Protein AF-A0A6N1VHS7-F1 (afdb_monomer)

Solvent-accessible surface area (backbone atoms only — not comparable to full-atom values): 5581 Å² total; per-residue (Å²): 141,78,91,75,74,87,81,76,72,81,67,92,68,83,72,74,95,64,78,61,54,28,42,49,56,40,58,76,66,54,41,46,41,32,36,35,24,69,90,75,68,48,73,44,79,53,60,60,64,67,44,27,76,72,66,37,51,81,39,35,47,50,66,48,29,69,68,37,56,40,90,86,81,65,47,51,62,32,49,71,46,79,45,72,68,72,76,82,128

Foldseek 3Di:
DDDDDPPPPPDPDDDDDDQFDFLQVLVVQVKWKWKAAPVPRDIDTDDSVVVCVVPNRRDGVNVVLQVDADPPPRDSRIDMDIGGPPDDD

Sequence (89 aa):
MRNRFPTETPTEKLPETDDGNTIRELIAMRHTVTAVCAPCNHHEILDLDGLMERYGHDMPLRRIALRLRCTKCGARDCGVIVTPQTRPF

Mean predicted aligned error: 11.14 Å

Secondary structure (DSSP, 8-state):
------------------TT-BHHHHHHTTPEEEEEETTT--EEEE-HHHHHHHH-TT-BHHHHHHH---TTT--S-EEEEEE------

Structure (mmCIF, N/CA/C/O backbone):
data_AF-A0A6N1VHS7-F1
#
_entry.id   AF-A0A6N1VHS7-F1
#
loop_
_atom_site.group_PDB
_atom_site.id
_atom_site.type_symbol
_atom_site.label_atom_id
_atom_site.label_alt_id
_atom_site.label_comp_id
_atom_site.label_asym_id
_atom_site.label_en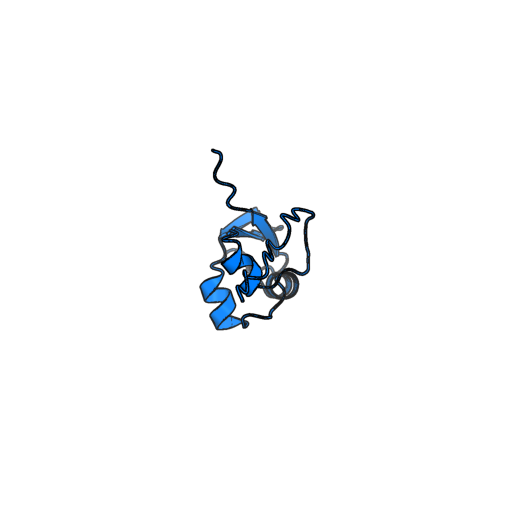tity_id
_atom_site.label_seq_id
_atom_site.pdbx_PDB_ins_code
_atom_site.Cartn_x
_atom_site.Cartn_y
_atom_site.Cartn_z
_atom_site.occupancy
_atom_site.B_iso_or_equiv
_atom_site.auth_seq_id
_atom_site.auth_comp_id
_atom_site.auth_asym_id
_atom_site.auth_atom_id
_atom_site.pdbx_PDB_model_num
ATOM 1 N N . MET A 1 1 ? 17.252 -26.646 -39.553 1.00 52.69 1 MET A N 1
ATOM 2 C CA . MET A 1 1 ? 17.448 -26.967 -38.122 1.00 52.69 1 MET A CA 1
ATOM 3 C C . MET A 1 1 ? 18.198 -25.824 -37.465 1.00 52.69 1 MET A C 1
ATOM 5 O O . MET A 1 1 ? 19.329 -25.586 -37.872 1.00 52.69 1 MET A O 1
ATOM 9 N N . ARG A 1 2 ? 17.555 -25.110 -36.531 1.00 52.22 2 ARG A N 1
ATOM 10 C CA . ARG A 1 2 ? 18.129 -24.328 -35.414 1.00 52.22 2 ARG A CA 1
ATOM 11 C C . ARG A 1 2 ? 17.024 -23.414 -34.880 1.00 52.22 2 ARG A C 1
ATOM 13 O O . ARG A 1 2 ? 16.900 -22.268 -35.295 1.00 52.22 2 ARG A O 1
ATOM 20 N N . ASN A 1 3 ? 16.205 -23.968 -33.989 1.00 48.78 3 ASN A N 1
ATOM 21 C CA . ASN A 1 3 ? 15.330 -23.192 -33.120 1.00 48.78 3 ASN A CA 1
ATOM 22 C C . ASN A 1 3 ? 16.206 -22.206 -32.344 1.00 48.78 3 ASN A C 1
ATOM 24 O O . ASN A 1 3 ? 17.136 -22.624 -31.652 1.00 48.78 3 ASN A O 1
ATOM 28 N N . ARG A 1 4 ? 15.927 -20.911 -32.467 1.00 45.00 4 ARG A N 1
ATOM 29 C CA . ARG A 1 4 ? 16.509 -19.888 -31.605 1.00 45.00 4 ARG A CA 1
ATOM 30 C C . ARG A 1 4 ? 15.338 -19.219 -30.899 1.00 45.00 4 ARG A C 1
ATOM 32 O O . ARG A 1 4 ? 14.541 -18.552 -31.540 1.00 45.00 4 ARG A O 1
ATOM 39 N N . PHE A 1 5 ? 15.215 -19.600 -29.631 1.00 48.28 5 PHE A N 1
ATOM 40 C CA . PHE A 1 5 ? 14.483 -19.011 -28.513 1.00 48.28 5 PHE A CA 1
ATOM 41 C C . PHE A 1 5 ? 13.614 -17.783 -28.828 1.00 48.28 5 PHE A C 1
ATOM 43 O O . PHE A 1 5 ? 14.138 -16.822 -29.394 1.00 48.28 5 PHE A O 1
ATOM 50 N N . PRO A 1 6 ? 12.336 -17.755 -28.400 1.00 43.34 6 PRO A N 1
ATOM 51 C CA . PRO A 1 6 ? 11.595 -16.505 -28.373 1.00 43.34 6 PRO A CA 1
ATOM 52 C C . PRO A 1 6 ? 12.355 -15.530 -27.467 1.00 43.34 6 PRO A C 1
ATOM 54 O O . PRO A 1 6 ? 12.496 -15.748 -26.267 1.00 43.34 6 PRO A O 1
ATOM 57 N N . THR A 1 7 ? 12.901 -14.467 -28.053 1.00 42.88 7 THR A N 1
ATOM 58 C CA . THR A 1 7 ? 13.310 -13.270 -27.321 1.00 42.88 7 THR A CA 1
ATOM 59 C C . THR A 1 7 ? 12.042 -12.526 -26.936 1.00 42.88 7 THR A C 1
ATOM 61 O O . THR A 1 7 ? 11.710 -11.489 -27.504 1.00 42.88 7 THR A O 1
ATOM 64 N N . GLU A 1 8 ? 11.294 -13.087 -25.997 1.00 42.31 8 GLU A N 1
ATOM 65 C CA . GLU A 1 8 ? 10.458 -12.277 -25.132 1.00 42.31 8 GLU A CA 1
ATOM 66 C C . GLU A 1 8 ? 11.413 -11.573 -24.168 1.00 42.31 8 GLU A C 1
ATOM 68 O O . GLU A 1 8 ? 11.736 -12.040 -23.084 1.00 42.31 8 GLU A O 1
ATOM 73 N N . THR A 1 9 ? 11.958 -10.447 -24.612 1.00 40.28 9 THR A N 1
ATOM 74 C CA . THR A 1 9 ? 12.147 -9.329 -23.701 1.00 40.28 9 THR A CA 1
ATOM 75 C C . THR A 1 9 ? 10.740 -8.790 -23.468 1.00 40.28 9 THR A C 1
ATOM 77 O O . THR A 1 9 ? 10.216 -8.107 -24.353 1.00 40.28 9 THR A O 1
ATOM 80 N N . PRO A 1 10 ? 10.060 -9.102 -22.347 1.00 43.72 10 PRO A N 1
ATOM 81 C CA . PRO A 1 10 ? 8.917 -8.311 -21.947 1.00 43.72 10 PRO A CA 1
ATOM 82 C C . PRO A 1 10 ? 9.455 -6.924 -21.615 1.00 43.72 10 PRO A C 1
ATOM 84 O O . PRO A 1 10 ? 10.002 -6.678 -20.547 1.00 43.72 10 PRO A O 1
ATOM 87 N N . THR A 1 11 ? 9.395 -6.079 -22.640 1.00 43.28 11 THR A N 1
ATOM 88 C CA . THR A 1 11 ? 9.015 -4.680 -22.578 1.00 43.28 11 THR A CA 1
ATOM 89 C C . THR A 1 11 ? 9.286 -4.046 -21.221 1.00 43.28 11 THR A C 1
ATOM 91 O O . THR A 1 11 ? 8.502 -4.193 -20.286 1.00 43.28 11 THR A O 1
ATOM 94 N N . GLU A 1 12 ? 10.363 -3.265 -21.176 1.00 42.97 12 GLU A N 1
ATOM 95 C CA . GLU A 1 12 ? 10.523 -2.114 -20.295 1.00 42.97 12 GLU A CA 1
ATOM 96 C C . GLU A 1 12 ? 9.325 -1.171 -20.496 1.00 42.97 12 GLU A C 1
ATOM 98 O O . GLU A 1 12 ? 9.391 -0.150 -21.173 1.00 42.97 12 GLU A O 1
ATOM 103 N N . LYS A 1 13 ? 8.174 -1.561 -19.955 1.00 33.91 13 LYS A N 1
ATOM 104 C CA . LYS A 1 13 ? 7.068 -0.676 -19.651 1.00 33.91 13 LYS A CA 1
ATOM 105 C C . LYS A 1 13 ? 7.245 -0.321 -18.186 1.00 33.91 13 LYS A C 1
ATOM 107 O O . LYS A 1 13 ? 6.660 -0.930 -17.304 1.00 33.91 13 LYS A O 1
ATOM 112 N N . LEU A 1 14 ? 8.080 0.683 -17.947 1.00 56.47 14 LEU A N 1
ATOM 113 C CA . LEU A 1 14 ? 7.671 1.700 -16.990 1.00 56.47 14 LEU A CA 1
ATOM 114 C C . LEU A 1 14 ? 6.518 2.401 -17.693 1.00 56.47 14 LEU A C 1
ATOM 116 O O . LEU A 1 14 ? 6.727 2.948 -18.780 1.00 56.47 14 LEU A O 1
ATOM 120 N N . PRO A 1 15 ? 5.297 2.285 -17.170 1.00 49.66 15 PRO A N 1
ATOM 121 C CA . PRO A 1 15 ? 4.784 3.510 -16.589 1.00 49.66 15 PRO A CA 1
ATOM 122 C C . PRO A 1 15 ? 3.763 3.303 -15.462 1.00 49.66 15 PRO A C 1
ATOM 124 O O . PRO A 1 15 ? 3.129 2.265 -15.329 1.00 49.66 15 PRO A O 1
ATOM 127 N N . GLU A 1 16 ? 3.600 4.398 -14.724 1.00 44.25 16 GLU A N 1
ATOM 128 C CA . GLU A 1 16 ? 2.364 4.791 -14.055 1.00 44.25 16 GLU A CA 1
ATOM 129 C C . GLU A 1 16 ? 2.046 4.070 -12.741 1.00 44.25 16 GLU A C 1
ATOM 131 O O . 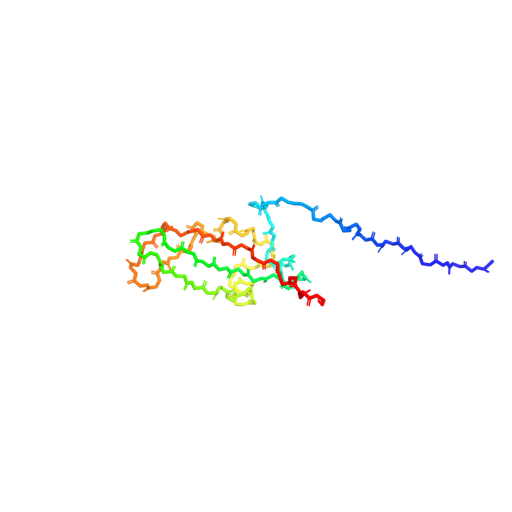GLU A 1 16 ? 2.049 2.857 -12.605 1.00 44.25 16 GLU A O 1
ATOM 136 N N . THR A 1 17 ? 1.812 4.892 -11.725 1.00 47.75 17 THR A N 1
ATOM 137 C CA . THR A 1 17 ? 1.261 4.555 -10.415 1.00 47.75 17 THR A CA 1
ATOM 138 C C . THR A 1 17 ? 0.108 3.552 -10.545 1.00 47.75 17 THR A C 1
ATOM 140 O O . THR A 1 17 ? -1.010 3.953 -10.852 1.00 47.75 17 THR A O 1
ATOM 143 N N . ASP A 1 18 ? 0.383 2.258 -10.364 1.00 48.72 18 ASP A N 1
ATOM 144 C CA . ASP A 1 18 ? -0.592 1.193 -10.602 1.00 48.72 18 ASP A CA 1
ATOM 145 C C . ASP A 1 18 ? -1.183 0.687 -9.27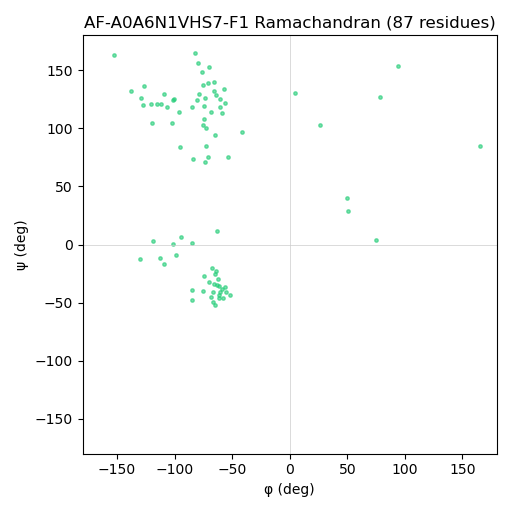8 1.00 48.72 18 ASP A C 1
ATOM 147 O O . ASP A 1 18 ? -0.566 -0.050 -8.504 1.00 48.72 18 ASP A O 1
ATOM 151 N N . ASP A 1 19 ? -2.422 1.100 -9.029 1.00 52.84 19 ASP A N 1
ATOM 152 C CA . ASP A 1 19 ? -3.312 0.655 -7.955 1.00 52.84 19 ASP A CA 1
ATOM 153 C C . ASP A 1 19 ? -3.708 -0.847 -8.034 1.00 52.84 19 ASP A C 1
ATOM 155 O O . ASP A 1 19 ? -4.630 -1.285 -7.329 1.00 52.84 19 ASP A O 1
ATOM 159 N N . GLY A 1 20 ? -3.056 -1.646 -8.888 1.00 55.78 20 GLY A N 1
ATOM 160 C CA . GLY A 1 20 ? -3.421 -3.017 -9.258 1.00 55.78 20 GLY A CA 1
ATOM 161 C C . GLY A 1 20 ? -2.300 -4.062 -9.182 1.00 55.78 20 GLY A C 1
ATOM 162 O O . GLY A 1 20 ? -2.626 -5.250 -9.176 1.00 55.78 20 GLY A O 1
ATOM 163 N N . ASN A 1 21 ? -1.028 -3.675 -9.039 1.00 68.31 21 ASN A N 1
ATOM 164 C CA . ASN A 1 21 ? 0.086 -4.628 -8.999 1.00 68.31 21 ASN A CA 1
ATOM 165 C C . ASN A 1 21 ? -0.074 -5.671 -7.875 1.00 68.31 21 ASN A C 1
ATOM 167 O O . ASN A 1 21 ? -0.383 -5.351 -6.716 1.00 68.31 21 ASN A O 1
ATOM 171 N N . THR A 1 22 ? 0.156 -6.940 -8.225 1.00 81.75 22 THR A N 1
ATOM 172 C CA . THR A 1 22 ? 0.116 -8.067 -7.282 1.00 81.75 22 THR A CA 1
ATOM 173 C C . THR A 1 22 ? 1.402 -8.158 -6.460 1.00 81.75 22 THR A C 1
ATOM 175 O O . THR A 1 22 ? 2.469 -7.713 -6.891 1.00 81.75 22 THR A O 1
ATOM 178 N N . ILE A 1 23 ? 1.341 -8.778 -5.272 1.00 81.50 23 ILE A N 1
ATOM 179 C CA . ILE A 1 23 ? 2.535 -8.976 -4.424 1.00 81.50 23 ILE A CA 1
ATOM 180 C C . ILE A 1 23 ? 3.646 -9.702 -5.200 1.00 81.50 23 ILE A C 1
ATOM 182 O O . ILE A 1 23 ? 4.816 -9.333 -5.100 1.00 81.50 23 ILE A O 1
ATOM 186 N N . ARG A 1 24 ? 3.286 -10.708 -6.008 1.00 80.19 24 ARG A N 1
ATOM 187 C CA . ARG A 1 24 ? 4.241 -11.474 -6.819 1.00 80.19 24 ARG A CA 1
ATOM 188 C C . ARG A 1 24 ? 5.040 -10.590 -7.774 1.00 80.19 24 ARG A C 1
ATOM 190 O O . ARG A 1 24 ? 6.255 -10.755 -7.864 1.00 80.19 24 ARG A O 1
ATOM 197 N N . GLU A 1 25 ? 4.384 -9.682 -8.485 1.00 80.94 25 GLU A N 1
ATOM 198 C CA . GLU A 1 25 ? 5.055 -8.778 -9.424 1.00 80.94 25 GLU A CA 1
ATOM 199 C C . GLU A 1 25 ? 5.975 -7.800 -8.697 1.00 80.94 25 GLU A C 1
ATOM 201 O O . GLU A 1 25 ? 7.115 -7.604 -9.115 1.00 80.94 25 GLU A O 1
ATOM 206 N N . LEU A 1 26 ? 5.538 -7.262 -7.556 1.00 79.50 26 LEU A N 1
ATOM 207 C CA . LEU A 1 26 ? 6.356 -6.362 -6.739 1.00 79.50 26 LEU A CA 1
ATOM 208 C C . LEU A 1 26 ? 7.645 -7.040 -6.249 1.00 79.50 26 LEU A C 1
ATOM 210 O O . LEU A 1 26 ? 8.714 -6.429 -6.296 1.00 79.50 26 LEU A O 1
ATOM 214 N N . ILE A 1 27 ? 7.569 -8.312 -5.843 1.00 81.75 27 ILE A N 1
ATOM 215 C CA . ILE A 1 27 ? 8.746 -9.107 -5.456 1.00 81.75 27 ILE A CA 1
ATOM 216 C C . ILE A 1 27 ? 9.632 -9.400 -6.670 1.00 81.75 27 ILE A C 1
ATOM 218 O O . ILE A 1 27 ? 10.850 -9.220 -6.596 1.00 81.75 27 ILE A O 1
ATOM 222 N N . ALA A 1 28 ? 9.042 -9.808 -7.798 1.00 81.44 28 ALA A N 1
ATOM 223 C CA . ALA A 1 28 ? 9.783 -10.093 -9.027 1.00 81.44 28 ALA A CA 1
ATOM 224 C C . ALA A 1 28 ? 10.570 -8.865 -9.520 1.00 81.44 28 ALA A C 1
ATOM 226 O O . ALA A 1 28 ? 11.722 -8.994 -9.934 1.00 81.44 28 ALA A O 1
ATOM 227 N N . MET A 1 29 ? 9.983 -7.672 -9.396 1.00 78.94 29 MET A N 1
ATOM 228 C CA . MET A 1 29 ? 10.601 -6.390 -9.750 1.00 78.94 29 MET A CA 1
ATOM 229 C C . MET A 1 29 ? 11.475 -5.791 -8.632 1.00 78.94 29 MET A C 1
ATOM 231 O O . MET A 1 29 ? 12.020 -4.697 -8.797 1.00 78.94 29 MET A O 1
ATOM 235 N N . ARG A 1 30 ? 11.621 -6.481 -7.489 1.00 78.38 30 ARG A N 1
ATOM 236 C CA . ARG A 1 30 ? 12.357 -6.016 -6.296 1.00 78.38 30 ARG A CA 1
ATOM 237 C C . ARG A 1 30 ? 11.955 -4.606 -5.854 1.00 78.38 30 ARG A C 1
ATOM 239 O O . ARG A 1 30 ? 12.798 -3.781 -5.499 1.00 78.38 30 ARG A O 1
ATOM 246 N N . HIS A 1 31 ? 10.665 -4.309 -5.920 1.00 83.12 31 HIS A N 1
ATOM 247 C CA . HIS A 1 31 ? 10.131 -3.042 -5.447 1.00 83.12 31 HIS A CA 1
ATOM 248 C C . HIS A 1 31 ? 10.059 -3.018 -3.924 1.00 83.12 31 HIS A C 1
ATOM 250 O O . HIS A 1 31 ? 9.835 -4.039 -3.275 1.00 83.12 31 HIS A O 1
ATOM 256 N N . THR A 1 32 ? 10.225 -1.831 -3.354 1.00 82.44 32 THR A N 1
ATOM 257 C CA . THR A 1 32 ? 10.038 -1.606 -1.923 1.00 82.44 32 THR A CA 1
ATOM 258 C C . THR A 1 32 ? 8.679 -0.961 -1.721 1.00 82.44 32 THR A C 1
ATOM 260 O O . THR A 1 32 ? 8.409 0.094 -2.294 1.00 82.44 32 THR A O 1
ATOM 263 N N . VAL A 1 33 ? 7.825 -1.562 -0.895 1.00 84.31 33 VAL A N 1
ATOM 264 C CA . VAL A 1 33 ? 6.539 -0.959 -0.532 1.00 84.31 33 VAL A CA 1
ATOM 265 C C . VAL A 1 33 ? 6.655 -0.321 0.840 1.00 84.31 33 VAL A C 1
ATOM 267 O O . VAL A 1 33 ? 7.020 -0.975 1.809 1.00 84.31 33 VAL A O 1
ATOM 270 N N . THR A 1 34 ? 6.320 0.958 0.930 1.00 86.62 34 THR A N 1
ATOM 271 C CA . THR A 1 34 ? 6.289 1.710 2.185 1.00 86.62 34 THR A CA 1
ATOM 272 C C . THR A 1 34 ? 4.848 2.057 2.529 1.00 86.62 34 THR A C 1
ATOM 274 O O . THR A 1 34 ? 4.173 2.729 1.757 1.00 86.62 34 THR A O 1
ATOM 277 N N . ALA A 1 35 ? 4.363 1.616 3.683 1.00 86.12 35 ALA A N 1
ATOM 278 C CA . ALA A 1 35 ? 3.101 2.069 4.247 1.00 86.12 35 ALA A CA 1
ATOM 279 C C . ALA A 1 35 ? 3.286 3.466 4.819 1.00 86.12 35 ALA A C 1
ATOM 281 O O . ALA A 1 35 ? 4.262 3.718 5.521 1.00 86.12 35 ALA A O 1
ATOM 282 N N . VAL A 1 36 ? 2.321 4.345 4.580 1.00 86.88 36 VAL A N 1
ATOM 283 C CA . VAL A 1 36 ? 2.264 5.677 5.178 1.00 86.88 36 VAL A CA 1
ATOM 284 C C . VAL A 1 36 ? 0.908 5.869 5.828 1.00 86.88 36 VAL A C 1
ATOM 286 O O . VAL A 1 36 ? -0.127 5.818 5.172 1.00 86.88 36 VAL A O 1
ATOM 289 N N . CYS A 1 37 ? 0.905 6.105 7.132 1.00 89.62 37 CYS A N 1
ATOM 290 C CA . CYS A 1 37 ? -0.306 6.417 7.874 1.00 89.62 37 CYS A CA 1
ATOM 291 C C . CYS A 1 37 ? -0.604 7.917 7.784 1.00 89.62 37 CYS A C 1
ATOM 293 O O . CYS A 1 37 ? 0.183 8.713 8.291 1.00 89.62 37 CYS A O 1
ATOM 295 N N . ALA A 1 38 ? -1.740 8.309 7.207 1.00 85.25 38 ALA A N 1
ATOM 296 C CA . ALA A 1 38 ? -2.117 9.718 7.076 1.00 85.25 38 ALA A CA 1
ATOM 297 C C . ALA A 1 38 ? -2.287 10.458 8.425 1.00 85.25 38 ALA A C 1
ATOM 299 O O . ALA A 1 38 ? -1.768 11.564 8.557 1.00 85.25 38 ALA A O 1
ATOM 300 N N . PRO A 1 39 ? -2.936 9.893 9.469 1.00 87.06 39 PRO A N 1
ATOM 301 C CA . PRO A 1 39 ? -3.170 10.636 10.712 1.00 87.06 39 PRO A CA 1
ATOM 302 C C . PRO A 1 39 ? -1.936 10.821 11.602 1.00 87.06 39 PRO A C 1
ATOM 304 O O . PRO A 1 39 ? -1.894 11.765 12.384 1.00 87.06 39 PRO A O 1
ATOM 307 N N . CYS A 1 40 ? -0.948 9.923 11.550 1.00 89.31 40 CYS A N 1
ATOM 308 C CA . CYS A 1 40 ? 0.245 10.011 12.407 1.00 89.31 40 CYS A CA 1
ATOM 309 C C . CYS A 1 40 ? 1.557 10.154 11.632 1.00 89.31 40 CYS A C 1
ATOM 311 O O . CYS A 1 40 ? 2.624 10.158 12.247 1.00 89.31 40 CYS A O 1
ATOM 313 N N . ASN A 1 41 ? 1.473 10.238 10.302 1.00 85.69 41 ASN A N 1
ATOM 314 C CA . ASN A 1 41 ? 2.598 10.328 9.378 1.00 85.69 41 ASN A CA 1
ATOM 315 C C . ASN A 1 41 ? 3.666 9.243 9.602 1.00 85.69 41 ASN A C 1
ATOM 317 O O . ASN A 1 41 ? 4.856 9.450 9.374 1.00 85.69 41 ASN A O 1
ATOM 321 N N . HIS A 1 42 ? 3.244 8.082 10.109 1.00 86.62 42 HIS A N 1
ATOM 322 C CA . HIS A 1 42 ? 4.136 6.965 10.380 1.00 86.62 42 HIS A CA 1
ATOM 323 C C . HIS A 1 42 ? 4.404 6.202 9.092 1.00 86.62 42 HIS A C 1
ATOM 325 O O . HIS A 1 42 ? 3.460 5.786 8.419 1.00 86.62 42 HIS A O 1
ATOM 331 N N . HIS A 1 43 ? 5.683 6.059 8.757 1.00 87.75 43 HIS A N 1
ATOM 332 C CA . HIS A 1 43 ? 6.131 5.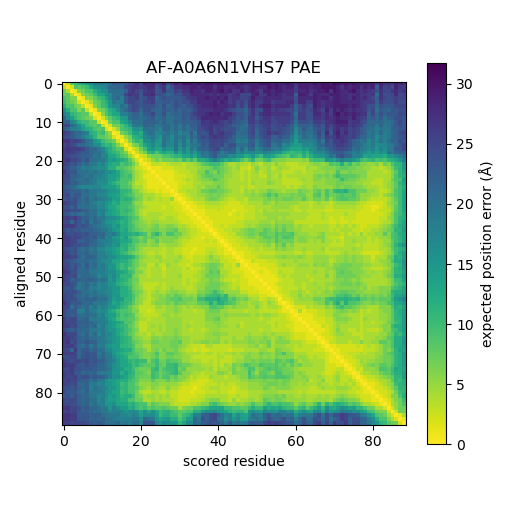365 7.562 1.00 87.75 43 HIS A CA 1
ATOM 333 C C . HIS A 1 43 ? 6.787 4.053 7.981 1.00 87.75 43 HIS A C 1
ATOM 335 O O . HIS A 1 43 ? 7.663 4.057 8.846 1.00 87.75 43 HIS A O 1
ATOM 341 N N . GLU A 1 44 ? 6.380 2.951 7.367 1.00 86.94 44 GLU A N 1
ATOM 342 C CA . GLU A 1 44 ? 6.928 1.629 7.654 1.00 86.94 44 GLU A CA 1
ATOM 343 C C . GLU A 1 44 ? 7.142 0.867 6.352 1.00 86.94 44 GLU A C 1
ATOM 345 O O . GLU A 1 44 ? 6.267 0.831 5.489 1.00 86.94 44 GLU A O 1
ATOM 350 N N . ILE A 1 45 ? 8.318 0.267 6.193 1.00 87.19 45 ILE A N 1
ATOM 351 C CA . ILE A 1 45 ? 8.600 -0.578 5.036 1.00 87.19 45 ILE A CA 1
ATOM 352 C C . ILE A 1 45 ? 7.856 -1.896 5.242 1.00 87.19 45 ILE A C 1
ATOM 354 O O . ILE A 1 45 ? 8.097 -2.605 6.218 1.00 87.19 45 ILE A O 1
ATOM 358 N N . LEU A 1 46 ? 6.945 -2.210 4.326 1.00 83.44 46 LEU A N 1
ATOM 359 C CA . LEU A 1 46 ? 6.230 -3.473 4.332 1.00 83.44 46 LEU A CA 1
ATOM 360 C C . LEU A 1 46 ? 7.119 -4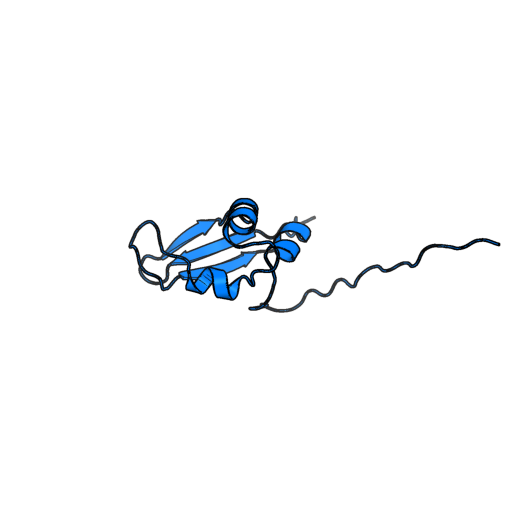.564 3.758 1.00 83.44 46 LEU A C 1
ATOM 362 O O . LEU A 1 46 ? 7.642 -4.455 2.648 1.00 83.44 46 LEU A O 1
ATOM 366 N N . ASP A 1 47 ? 7.211 -5.649 4.512 1.00 83.19 47 ASP A N 1
ATOM 367 C CA . ASP A 1 47 ? 7.832 -6.873 4.050 1.00 83.19 47 ASP A CA 1
ATOM 368 C C . ASP A 1 47 ? 6.899 -7.584 3.058 1.00 83.19 47 ASP A C 1
ATOM 370 O O . ASP A 1 47 ? 5.836 -8.090 3.429 1.00 83.19 47 ASP A O 1
ATOM 374 N N . LEU A 1 48 ? 7.265 -7.558 1.774 1.00 81.31 48 LEU A N 1
ATOM 375 C CA . LEU A 1 48 ? 6.465 -8.159 0.706 1.00 81.31 48 LEU A CA 1
ATOM 376 C C . LEU A 1 48 ? 6.379 -9.683 0.834 1.00 81.31 48 LEU A C 1
ATOM 378 O O . LEU A 1 48 ? 5.336 -10.247 0.511 1.00 81.31 48 LEU A O 1
ATOM 382 N N . ASP A 1 49 ? 7.435 -10.328 1.326 1.00 83.12 49 ASP A N 1
ATOM 383 C CA . ASP A 1 49 ? 7.489 -11.780 1.520 1.00 83.12 49 ASP A CA 1
ATOM 384 C C . ASP A 1 49 ? 6.470 -12.211 2.588 1.00 83.12 49 ASP A C 1
ATOM 386 O O . ASP A 1 49 ? 5.533 -12.961 2.313 1.00 83.12 49 ASP A O 1
ATOM 390 N N . GLY A 1 50 ? 6.500 -11.573 3.757 1.00 83.31 50 GLY A N 1
ATOM 391 C CA . GLY A 1 50 ? 5.529 -11.789 4.824 1.00 83.31 50 GLY A CA 1
ATOM 392 C C . GLY A 1 50 ? 4.113 -11.305 4.492 1.00 83.31 50 GLY A C 1
ATOM 393 O O . GLY A 1 50 ? 3.147 -11.736 5.131 1.00 83.31 50 GLY A O 1
ATOM 394 N N . LEU A 1 51 ? 3.930 -10.401 3.522 1.00 82.50 51 LEU A N 1
ATOM 395 C CA . LEU A 1 51 ? 2.605 -10.103 2.964 1.00 82.50 51 LEU A CA 1
ATOM 396 C C . LEU A 1 51 ? 2.135 -11.211 2.018 1.00 82.50 51 LEU A C 1
ATOM 398 O O . LEU A 1 51 ? 0.956 -11.566 2.063 1.00 82.50 51 LEU A O 1
ATOM 402 N N . MET A 1 52 ? 3.028 -11.772 1.200 1.00 82.94 52 MET A N 1
ATOM 403 C CA . MET A 1 52 ? 2.735 -12.900 0.315 1.00 82.94 52 MET A CA 1
ATOM 404 C C . MET A 1 52 ? 2.311 -14.126 1.117 1.00 82.94 52 MET A C 1
ATOM 406 O O . MET A 1 52 ? 1.289 -14.730 0.794 1.00 82.94 52 MET A O 1
ATOM 410 N N . GLU A 1 53 ? 3.034 -14.458 2.184 1.00 84.50 53 GLU A N 1
ATOM 411 C CA . GLU A 1 53 ? 2.701 -15.594 3.048 1.00 84.50 53 GLU A CA 1
ATOM 412 C C . GLU A 1 53 ? 1.347 -15.417 3.751 1.00 84.50 53 GLU A C 1
ATOM 414 O O . GLU A 1 53 ? 0.601 -16.380 3.927 1.00 84.50 53 GLU A O 1
ATOM 419 N N . ARG A 1 54 ? 0.990 -14.181 4.127 1.00 84.00 54 ARG A N 1
ATOM 420 C CA . ARG A 1 54 ? -0.252 -13.892 4.866 1.00 84.00 54 ARG A CA 1
ATOM 421 C C . ARG A 1 54 ? -1.485 -13.718 3.986 1.00 84.00 54 ARG A C 1
ATOM 423 O O . ARG A 1 54 ? -2.573 -14.130 4.385 1.00 84.00 54 ARG A O 1
ATOM 430 N N . TYR A 1 55 ? -1.350 -13.063 2.835 1.00 82.12 55 TYR A N 1
ATOM 431 C CA . TYR A 1 55 ? -2.480 -12.701 1.970 1.00 82.12 55 TYR A CA 1
ATOM 432 C C . TYR A 1 55 ? -2.549 -13.506 0.670 1.00 82.12 55 TYR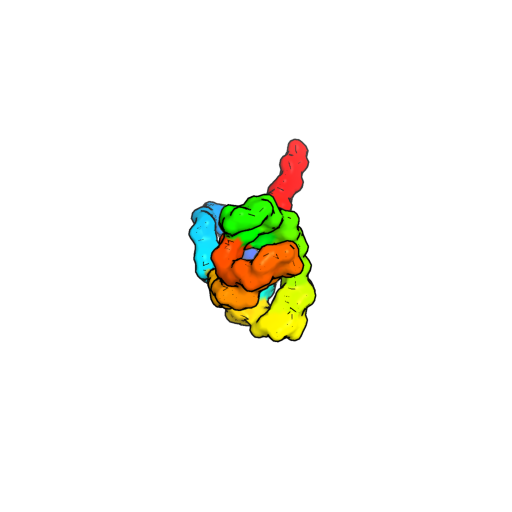 A C 1
ATOM 434 O O . TYR A 1 55 ? -3.611 -13.537 0.048 1.00 82.12 55 TYR A O 1
ATOM 442 N N . GLY A 1 56 ? -1.460 -14.166 0.278 1.00 81.56 56 GLY A N 1
ATOM 443 C CA . GLY A 1 56 ? -1.337 -14.892 -0.981 1.00 81.56 56 GLY A CA 1
ATOM 444 C C . GLY A 1 56 ? -0.710 -14.057 -2.101 1.00 81.56 56 GLY A C 1
ATOM 445 O O . GLY A 1 56 ? -0.804 -12.832 -2.136 1.00 81.56 56 GLY A O 1
ATOM 446 N N . HIS A 1 57 ? -0.083 -14.751 -3.049 1.00 78.25 57 HIS A N 1
ATOM 447 C CA . HIS A 1 57 ?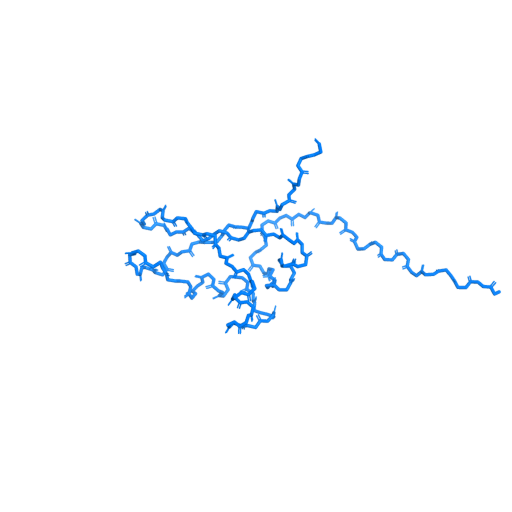 0.692 -14.174 -4.154 1.00 78.25 57 HIS A CA 1
ATOM 448 C C . HIS A 1 57 ? -0.120 -13.297 -5.121 1.00 78.25 57 HIS A C 1
ATOM 450 O O . HIS A 1 57 ? 0.433 -12.358 -5.689 1.00 78.25 57 HIS A O 1
ATOM 456 N N . ASP A 1 58 ? -1.410 -13.596 -5.286 1.00 78.31 58 ASP A N 1
ATOM 457 C CA . ASP A 1 58 ? -2.317 -12.941 -6.239 1.00 78.31 58 ASP A CA 1
ATOM 458 C C . ASP A 1 58 ? -3.116 -11.784 -5.607 1.00 78.31 58 ASP A C 1
ATOM 460 O O . ASP A 1 58 ? -4.028 -11.222 -6.209 1.00 78.31 58 ASP A O 1
ATOM 464 N N . MET A 1 59 ? -2.823 -11.426 -4.350 1.00 77.88 59 MET A N 1
ATOM 465 C CA . MET A 1 59 ? -3.535 -10.331 -3.699 1.00 77.88 59 MET A CA 1
ATOM 466 C C . MET A 1 59 ? -3.067 -8.984 -4.283 1.00 77.88 59 MET A C 1
ATOM 468 O O . MET A 1 59 ? -1.871 -8.687 -4.246 1.00 77.88 59 MET A O 1
ATOM 472 N N . PRO A 1 60 ? -3.985 -8.129 -4.769 1.00 81.62 60 PRO A N 1
ATOM 473 C CA . PRO A 1 60 ? -3.625 -6.801 -5.249 1.00 81.62 60 PRO A CA 1
ATOM 474 C C . PRO A 1 60 ? -3.244 -5.887 -4.082 1.00 81.62 60 PRO A C 1
ATOM 476 O O . PRO A 1 60 ? -3.927 -5.863 -3.046 1.00 81.62 60 PRO A O 1
ATOM 479 N N . LEU A 1 61 ? -2.196 -5.079 -4.266 1.00 77.88 61 LEU A N 1
ATOM 480 C CA . LEU A 1 61 ? -1.646 -4.217 -3.216 1.00 77.88 61 LEU A CA 1
ATOM 481 C C . LEU A 1 61 ? -2.690 -3.261 -2.618 1.00 77.88 61 LEU A C 1
ATOM 483 O O . LEU A 1 61 ? -2.740 -3.063 -1.405 1.00 77.88 61 LEU A O 1
ATOM 487 N N . ARG A 1 62 ? -3.605 -2.737 -3.439 1.00 78.44 62 ARG A N 1
ATOM 488 C CA . ARG A 1 62 ? -4.691 -1.857 -2.985 1.00 78.44 62 ARG A CA 1
ATOM 489 C C . ARG A 1 62 ? -5.640 -2.518 -1.979 1.00 78.44 62 ARG A C 1
ATOM 491 O O . ARG A 1 62 ? -6.090 -1.862 -1.042 1.00 78.44 62 ARG A O 1
ATOM 498 N N . AR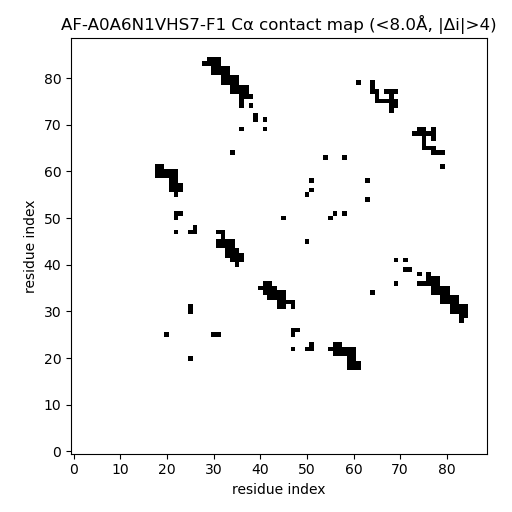G A 1 63 ? -5.925 -3.823 -2.105 1.00 81.25 63 ARG A N 1
ATOM 499 C CA . ARG A 1 63 ? -6.715 -4.548 -1.084 1.00 81.25 63 ARG A CA 1
ATOM 500 C C . ARG A 1 63 ? -5.942 -4.721 0.215 1.00 81.25 63 ARG A C 1
ATOM 502 O O . ARG A 1 63 ? -6.559 -4.742 1.278 1.00 81.25 63 ARG A O 1
ATOM 509 N N . ILE A 1 64 ? -4.622 -4.860 0.125 1.00 80.81 64 ILE A N 1
ATOM 510 C CA . ILE A 1 64 ? -3.751 -4.940 1.296 1.00 80.81 64 ILE A CA 1
ATOM 511 C C . ILE A 1 64 ? -3.779 -3.597 2.013 1.00 80.81 64 ILE A C 1
ATOM 513 O O . ILE A 1 64 ? -4.085 -3.589 3.198 1.00 80.81 64 ILE A O 1
ATOM 517 N N . ALA A 1 65 ? -3.594 -2.481 1.298 1.00 80.44 65 ALA A N 1
ATOM 518 C CA . ALA A 1 65 ? -3.645 -1.127 1.855 1.00 80.44 65 ALA A CA 1
ATOM 519 C C . ALA A 1 65 ? -4.929 -0.861 2.661 1.00 80.44 65 ALA A C 1
ATOM 521 O O . ALA A 1 65 ? -4.856 -0.402 3.795 1.00 80.44 65 ALA A O 1
ATOM 522 N N . LEU A 1 66 ? -6.095 -1.278 2.150 1.00 80.44 66 LEU A N 1
ATOM 523 C CA . LEU A 1 66 ? -7.383 -1.173 2.860 1.00 80.44 66 LEU A CA 1
ATOM 524 C C . LEU A 1 66 ? -7.470 -2.006 4.152 1.00 80.44 66 LEU A C 1
ATOM 526 O O . LEU A 1 66 ? -8.315 -1.747 5.011 1.00 80.44 66 LEU A O 1
ATOM 530 N N . ARG A 1 67 ? -6.644 -3.047 4.274 1.00 82.25 67 ARG A N 1
ATOM 531 C CA . ARG A 1 67 ? -6.541 -3.900 5.464 1.00 82.25 67 ARG A CA 1
ATOM 532 C C . ARG A 1 67 ? -5.375 -3.518 6.367 1.00 82.25 67 ARG A C 1
ATOM 534 O O . ARG A 1 67 ? -5.299 -4.044 7.480 1.00 82.25 67 ARG A O 1
ATOM 541 N N . LEU A 1 68 ? -4.488 -2.628 5.921 1.00 83.06 68 LEU A N 1
ATOM 542 C CA . LEU A 1 68 ? -3.390 -2.154 6.745 1.00 83.06 68 LEU A CA 1
ATOM 543 C C . LEU A 1 68 ? -3.940 -1.365 7.925 1.00 83.06 68 LEU A C 1
ATOM 545 O O . LEU A 1 68 ? -4.909 -0.608 7.839 1.00 83.06 68 LEU A O 1
ATOM 549 N N . ARG A 1 69 ? -3.300 -1.587 9.064 1.00 85.62 69 ARG A N 1
ATOM 550 C CA . ARG A 1 69 ? -3.589 -0.890 10.301 1.00 85.62 69 ARG A CA 1
ATOM 551 C C . ARG A 1 69 ? -2.278 -0.364 10.834 1.00 85.62 69 ARG A C 1
ATOM 553 O O . ARG A 1 69 ? -1.348 -1.140 11.033 1.00 85.62 69 ARG A O 1
ATOM 560 N N . CYS A 1 70 ? -2.223 0.932 11.101 1.00 86.38 70 CYS A N 1
ATOM 561 C CA . CYS A 1 70 ? -1.046 1.517 11.716 1.00 86.38 70 CYS A CA 1
ATOM 562 C C . CYS A 1 70 ? -0.811 0.878 13.090 1.00 86.38 70 CYS A C 1
ATOM 564 O O . CYS A 1 70 ? -1.689 0.905 13.953 1.00 86.38 70 CYS A O 1
ATOM 566 N N . THR A 1 71 ? 0.385 0.343 13.307 1.00 85.44 71 THR A N 1
ATOM 567 C CA . THR A 1 71 ? 0.812 -0.256 14.582 1.00 85.44 71 THR A CA 1
ATOM 568 C C . THR A 1 71 ? 0.890 0.776 15.709 1.00 85.44 71 THR A C 1
ATOM 570 O O . THR A 1 71 ? 0.707 0.434 16.874 1.00 85.44 71 THR A O 1
ATOM 573 N N . LYS A 1 72 ? 1.094 2.055 15.363 1.00 85.69 72 LYS A N 1
ATOM 574 C CA . LYS A 1 72 ? 1.272 3.156 16.316 1.00 85.69 72 LYS A CA 1
ATOM 575 C C . LYS A 1 72 ? -0.042 3.767 16.809 1.00 85.69 72 LYS A C 1
ATOM 577 O O . LYS A 1 72 ? -0.204 3.989 18.002 1.00 85.69 72 LYS A O 1
ATOM 582 N N . CYS A 1 73 ? -0.968 4.074 15.898 1.00 88.94 73 CYS A N 1
ATOM 583 C CA . CYS A 1 73 ? -2.233 4.748 16.230 1.00 88.94 73 CYS A CA 1
ATOM 584 C C . CYS A 1 73 ? -3.474 3.865 16.038 1.00 88.94 73 CYS A C 1
ATOM 586 O O . CYS A 1 73 ? -4.566 4.236 16.457 1.00 88.94 73 CYS A O 1
ATOM 588 N N . GLY A 1 74 ? -3.341 2.703 15.393 1.00 85.81 74 GLY A N 1
ATOM 589 C CA . GLY A 1 74 ? -4.453 1.791 15.140 1.00 85.81 74 GLY A CA 1
ATOM 590 C C . GLY A 1 74 ? -5.416 2.226 14.032 1.00 85.81 74 GLY A C 1
ATOM 591 O O . GLY A 1 74 ? -6.404 1.518 13.824 1.00 85.81 74 GLY A O 1
ATOM 592 N N . ALA A 1 75 ? -5.151 3.339 13.337 1.00 86.69 75 ALA A N 1
ATOM 593 C CA . ALA A 1 75 ? -5.958 3.821 12.219 1.00 86.69 75 ALA A CA 1
ATOM 594 C C . ALA A 1 75 ? -5.823 2.916 10.983 1.00 86.69 75 ALA A C 1
ATOM 596 O O . ALA A 1 75 ? -4.797 2.261 10.795 1.00 86.69 75 ALA A O 1
ATOM 597 N N . ARG A 1 76 ? -6.868 2.896 10.147 1.00 84.62 76 ARG A N 1
ATOM 598 C CA . ARG A 1 76 ? -6.914 2.167 8.862 1.00 84.62 76 ARG A CA 1
ATOM 599 C C . ARG A 1 76 ? -6.693 3.073 7.648 1.00 84.62 76 ARG A C 1
ATOM 601 O O . ARG A 1 76 ? -6.729 2.606 6.519 1.00 84.62 76 ARG A O 1
ATOM 608 N N . ASP A 1 77 ? -6.485 4.364 7.891 1.00 82.88 77 ASP A N 1
ATOM 609 C CA . ASP A 1 77 ? -6.201 5.349 6.853 1.00 82.88 77 ASP A CA 1
ATOM 610 C C . ASP A 1 77 ? -4.696 5.325 6.549 1.00 82.88 77 ASP A C 1
ATOM 612 O O . ASP A 1 77 ? -3.898 6.120 7.055 1.00 82.88 77 ASP A O 1
ATOM 616 N N . CYS A 1 78 ? -4.282 4.266 5.853 1.00 82.38 78 CYS A N 1
ATOM 617 C CA . CYS A 1 78 ? -2.898 4.015 5.479 1.00 82.38 78 CYS A CA 1
ATOM 618 C C . CYS A 1 78 ? -2.793 3.928 3.956 1.00 82.38 78 CYS A C 1
ATOM 620 O O . CYS A 1 78 ? -3.426 3.083 3.324 1.00 82.38 78 CYS A O 1
ATOM 622 N N . GLY A 1 79 ? -1.976 4.801 3.376 1.00 82.88 79 GLY A N 1
ATOM 623 C CA . GLY A 1 79 ? -1.531 4.701 1.995 1.00 82.88 79 GLY A CA 1
ATOM 624 C C . GLY A 1 79 ? -0.354 3.739 1.862 1.00 82.88 79 GLY A C 1
ATOM 625 O O . GLY A 1 79 ? 0.300 3.378 2.843 1.00 82.88 79 GLY A O 1
ATOM 626 N N . VAL A 1 80 ? -0.068 3.340 0.629 1.00 83.56 80 VAL A N 1
ATOM 627 C CA . VAL A 1 80 ? 1.119 2.561 0.270 1.00 83.56 80 VAL A CA 1
ATOM 628 C C . VAL A 1 80 ? 1.849 3.278 -0.853 1.00 83.56 80 VAL A C 1
ATOM 630 O O . VAL A 1 80 ? 1.234 3.769 -1.794 1.00 83.56 80 VAL A O 1
ATOM 633 N N . ILE A 1 81 ? 3.165 3.353 -0.739 1.00 83.75 81 ILE A N 1
ATOM 634 C CA . ILE A 1 81 ? 4.058 3.948 -1.723 1.00 83.75 81 ILE A CA 1
ATOM 635 C C . ILE A 1 81 ? 4.922 2.818 -2.257 1.00 83.75 81 ILE A C 1
ATOM 637 O O . ILE A 1 81 ? 5.624 2.161 -1.489 1.00 83.75 81 ILE A O 1
ATOM 641 N N . VAL A 1 82 ? 4.859 2.581 -3.561 1.00 81.81 82 VAL A N 1
ATOM 642 C CA . VAL A 1 82 ? 5.718 1.609 -4.236 1.00 81.81 82 VAL A CA 1
ATOM 643 C C . VAL A 1 82 ? 6.903 2.361 -4.818 1.00 81.81 82 VAL A C 1
ATOM 645 O O . VAL A 1 82 ? 6.740 3.178 -5.721 1.00 81.81 82 VAL A O 1
ATOM 648 N N . THR A 1 83 ? 8.095 2.086 -4.302 1.00 79.12 83 THR A N 1
ATOM 649 C CA . THR A 1 83 ? 9.333 2.676 -4.805 1.00 79.12 83 THR A CA 1
ATOM 650 C C . THR A 1 83 ? 10.101 1.612 -5.581 1.00 79.12 83 THR A C 1
ATOM 652 O O . THR A 1 83 ? 10.490 0.594 -4.992 1.00 79.12 83 THR A O 1
ATOM 655 N N . PRO A 1 84 ? 10.354 1.805 -6.887 1.00 71.25 84 PRO A N 1
ATOM 656 C CA . PRO A 1 84 ? 11.233 0.908 -7.613 1.00 71.25 84 PRO A CA 1
ATOM 657 C C . PRO A 1 84 ? 12.658 1.043 -7.069 1.00 71.25 84 PRO A C 1
ATOM 659 O O . PRO A 1 84 ? 13.167 2.155 -6.925 1.00 71.25 84 PRO A O 1
ATOM 662 N N . GLN A 1 85 ? 13.334 -0.077 -6.788 1.00 66.62 85 GLN A N 1
ATOM 663 C CA . GLN A 1 85 ? 14.791 -0.063 -6.625 1.00 66.62 85 GLN A CA 1
ATOM 664 C C . GLN A 1 85 ? 15.439 0.163 -7.995 1.00 66.62 85 GLN A C 1
ATOM 666 O O . GLN A 1 85 ? 15.996 -0.744 -8.609 1.00 66.62 85 GLN A O 1
ATOM 671 N N . THR A 1 86 ? 15.387 1.392 -8.492 1.00 54.59 86 THR A N 1
ATOM 672 C CA . THR A 1 86 ? 16.325 1.825 -9.520 1.00 54.59 86 THR A CA 1
ATOM 673 C C . THR A 1 86 ? 17.646 2.060 -8.812 1.00 54.59 86 THR A C 1
ATOM 675 O O . THR A 1 86 ? 17.807 3.057 -8.108 1.00 54.59 86 THR A O 1
ATOM 678 N N . ARG A 1 87 ? 18.591 1.125 -8.942 1.00 48.69 87 ARG A N 1
ATOM 679 C CA . ARG A 1 87 ? 19.986 1.450 -8.644 1.00 48.69 87 ARG A CA 1
ATOM 680 C C . ARG A 1 87 ? 20.385 2.575 -9.605 1.00 48.69 87 ARG A C 1
ATOM 682 O O . ARG A 1 87 ? 20.306 2.342 -10.811 1.00 48.69 87 ARG A O 1
ATOM 689 N N . PRO A 1 88 ? 20.755 3.775 -9.126 1.00 50.72 88 PRO A N 1
ATOM 690 C CA . PRO A 1 88 ? 21.418 4.729 -9.998 1.00 50.72 88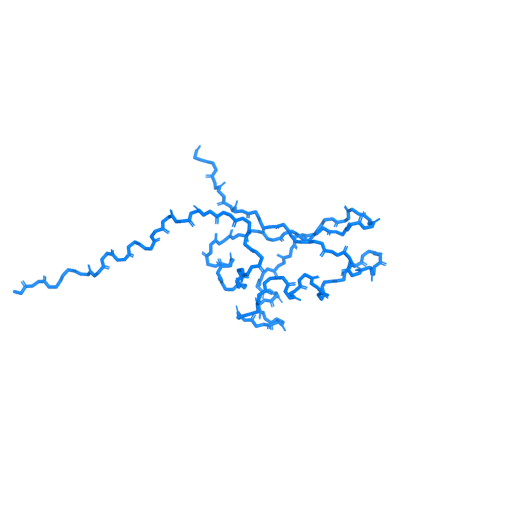 PRO A CA 1
ATOM 691 C C . PRO A 1 88 ? 22.759 4.106 -10.411 1.00 50.72 88 PRO A C 1
ATOM 693 O O . PRO A 1 88 ? 23.474 3.569 -9.561 1.00 50.72 88 PRO A O 1
ATOM 696 N N . PHE A 1 89 ? 23.009 4.082 -11.720 1.00 44.09 89 PHE A N 1
ATOM 697 C CA . PHE A 1 89 ? 24.281 3.661 -12.309 1.00 44.09 89 PHE A CA 1
ATOM 698 C C . PHE A 1 89 ? 25.411 4.613 -11.915 1.00 44.09 89 PHE A C 1
ATOM 700 O O . PHE A 1 89 ? 25.134 5.830 -11.793 1.00 44.09 89 PHE A O 1
#

Nearest PDB structures (foldseek):
  7a9a-assembly3_C  TM=4.947E-01  e=2.722E-01  Mycobacterium tuberculosis H37Rv
  2kn9-assembly1_A  TM=3.634E-01  e=3.320E-01  Mycobacterium tuberculosis
  6me7-assembly1_A  TM=4.903E-01  e=1.857E+00  Escherichia coli
  4r7r-assembly1_A  TM=4.358E-01  e=1.334E+00  Clostridium perfringens ATCC 13124

Radius of gyration: 16.46 Å; Cα contacts (8 Å, |Δi|>4): 120; chains: 1; bounding box: 32×38×54 Å

pLDDT: mean 73.0, std 16.31, range [33.91, 89.62]

Organism: NCBI:txid2742145